Protein AF-A0A9D1MR97-F1 (afdb_monomer_lite)

Sequence (134 aa):
MKLEFPALVNFIERFPEEIRDKYRQYFTNDCVQVETIIEDTSSGTAIIQFLQSKGIRVRPIKSETDKETRLTGITHLLENGTILLPNQQNGDLVDFFDELFKFPNSTFKDMVDSFSQGVRYIDDSYISGSRGYF

Structure (mmCIF, N/CA/C/O backbone):
data_AF-A0A9D1MR97-F1
#
_entry.id   AF-A0A9D1MR97-F1
#
loop_
_atom_site.group_PDB
_atom_site.id
_atom_site.type_symbol
_atom_site.label_atom_id
_atom_site.label_alt_id
_atom_site.label_comp_id
_atom_site.label_asym_id
_atom_site.label_entity_id
_atom_site.label_seq_id
_atom_site.pdbx_PDB_ins_code
_atom_site.Cartn_x
_atom_site.Cartn_y
_atom_site.Cartn_z
_atom_site.occupancy
_atom_site.B_iso_or_equiv
_atom_site.auth_seq_id
_atom_site.auth_comp_id
_atom_site.auth_asym_id
_atom_site.auth_atom_id
_atom_site.pdbx_PDB_model_num
ATOM 1 N N . MET A 1 1 ? 8.989 8.103 -2.298 1.00 56.53 1 MET A N 1
ATOM 2 C CA . MET A 1 1 ? 9.631 8.807 -1.153 1.00 56.53 1 MET A CA 1
ATOM 3 C C . MET A 1 1 ? 9.502 7.970 0.120 1.00 56.53 1 MET A C 1
ATOM 5 O O . MET A 1 1 ? 8.396 7.539 0.415 1.00 56.53 1 MET A O 1
ATOM 9 N N . LYS A 1 2 ? 10.585 7.723 0.874 1.00 69.88 2 LYS A N 1
ATOM 10 C CA . LYS A 1 2 ? 10.504 7.042 2.182 1.00 69.88 2 LYS A CA 1
ATOM 11 C C . LYS A 1 2 ? 10.213 8.075 3.274 1.00 69.88 2 LYS A C 1
ATOM 13 O O . LYS A 1 2 ? 10.940 9.059 3.380 1.00 69.88 2 LYS A O 1
ATOM 18 N N . LEU A 1 3 ? 9.143 7.874 4.041 1.00 76.88 3 LEU A N 1
ATOM 19 C CA . LEU A 1 3 ? 8.782 8.746 5.160 1.00 76.88 3 LEU A CA 1
ATOM 20 C C . LEU A 1 3 ? 9.319 8.162 6.466 1.00 76.88 3 LEU A C 1
ATOM 22 O O . LEU A 1 3 ? 9.070 7.000 6.779 1.00 76.88 3 LEU A O 1
ATOM 26 N N . GLU A 1 4 ? 10.015 8.988 7.239 1.00 83.44 4 GLU A N 1
ATOM 27 C CA . GLU A 1 4 ? 10.462 8.644 8.588 1.00 83.44 4 GLU A CA 1
ATOM 28 C C . GLU A 1 4 ? 9.389 9.013 9.630 1.00 83.44 4 GLU A C 1
ATOM 30 O O . GLU A 1 4 ? 8.491 9.831 9.386 1.00 83.44 4 GLU A O 1
ATOM 35 N N . PHE A 1 5 ? 9.479 8.439 10.831 1.00 77.31 5 PHE A N 1
ATOM 36 C CA . PHE A 1 5 ? 8.701 8.924 11.977 1.00 77.31 5 PHE A CA 1
ATOM 37 C C . PHE A 1 5 ? 9.141 10.358 12.324 1.00 77.31 5 PHE A C 1
ATOM 39 O O . PHE A 1 5 ? 10.348 10.601 12.337 1.00 77.31 5 PHE A O 1
ATOM 46 N N . PRO A 1 6 ? 8.244 11.323 12.638 1.00 85.19 6 PRO A N 1
ATOM 47 C CA . PRO A 1 6 ? 6.776 11.276 12.788 1.00 85.19 6 PRO A CA 1
ATOM 48 C C . PRO A 1 6 ? 5.967 11.581 11.514 1.00 85.19 6 PRO A C 1
ATOM 50 O O . PRO A 1 6 ? 4.738 11.513 11.539 1.00 85.19 6 PRO A O 1
ATOM 53 N N . ALA A 1 7 ? 6.625 11.937 10.408 1.00 87.69 7 ALA A N 1
ATOM 54 C CA . ALA A 1 7 ? 5.955 12.355 9.175 1.00 87.69 7 ALA A CA 1
ATOM 55 C C . ALA A 1 7 ? 5.012 11.273 8.625 1.00 87.69 7 ALA A C 1
ATOM 57 O O . ALA A 1 7 ? 3.931 11.590 8.131 1.00 87.69 7 ALA A O 1
ATOM 58 N N . LEU A 1 8 ? 5.388 10.000 8.780 1.00 86.62 8 LEU A N 1
ATOM 59 C CA . LEU A 1 8 ? 4.553 8.861 8.405 1.00 86.62 8 LEU A CA 1
ATOM 60 C C . LEU A 1 8 ? 3.215 8.817 9.165 1.00 86.62 8 LEU A C 1
ATOM 62 O O . LEU A 1 8 ? 2.181 8.547 8.562 1.00 86.62 8 LEU A O 1
ATOM 66 N N . VAL A 1 9 ? 3.208 9.121 10.466 1.00 88.31 9 VAL A N 1
ATOM 67 C CA . VAL A 1 9 ? 1.976 9.135 11.277 1.00 88.31 9 VAL A CA 1
ATOM 68 C C . VAL A 1 9 ? 1.049 10.247 10.800 1.00 88.31 9 VAL A C 1
ATOM 70 O O . VAL A 1 9 ? -0.110 9.983 10.494 1.00 88.31 9 VAL A O 1
ATOM 73 N N . ASN A 1 10 ? 1.584 11.461 10.644 1.00 89.94 10 ASN A N 1
ATOM 74 C CA . ASN A 1 10 ? 0.813 12.606 10.152 1.00 89.94 10 ASN A CA 1
ATOM 75 C C . ASN A 1 10 ? 0.223 12.332 8.761 1.00 89.94 10 ASN A C 1
ATOM 77 O O . ASN A 1 10 ? -0.889 12.757 8.449 1.00 89.94 10 ASN A O 1
ATOM 81 N N . PHE A 1 11 ? 0.964 11.615 7.911 1.00 90.88 11 PHE A N 1
ATOM 82 C CA . PHE A 1 11 ? 0.469 11.191 6.609 1.00 90.88 11 PHE A CA 1
ATOM 83 C C . PHE A 1 11 ? -0.707 10.214 6.743 1.00 90.88 11 PHE A C 1
ATOM 85 O O . PHE A 1 11 ? -1.735 10.430 6.108 1.00 90.88 11 PHE A O 1
ATOM 92 N N . ILE A 1 12 ? -0.588 9.186 7.590 1.00 89.62 12 ILE A N 1
ATOM 93 C CA . ILE A 1 12 ? -1.640 8.179 7.812 1.00 89.62 12 ILE A CA 1
ATOM 94 C C . ILE A 1 12 ? -2.912 8.793 8.410 1.00 89.62 12 ILE A C 1
ATOM 96 O O . ILE A 1 12 ? -4.004 8.341 8.082 1.00 89.62 12 ILE A O 1
ATOM 100 N N . GLU A 1 13 ? -2.797 9.814 9.258 1.00 89.69 13 GLU A N 1
ATOM 101 C CA . GLU A 1 13 ? -3.961 10.521 9.808 1.00 89.69 13 GLU A CA 1
ATOM 102 C C . GLU A 1 13 ? -4.656 11.396 8.759 1.00 89.69 13 GLU A C 1
ATOM 104 O O . GLU A 1 13 ? -5.881 11.412 8.669 1.00 89.69 13 GLU A O 1
ATOM 109 N N . ARG A 1 14 ? -3.880 12.120 7.946 1.00 92.19 14 ARG A N 1
ATOM 110 C CA . ARG A 1 14 ? -4.408 13.106 6.995 1.00 92.19 14 ARG A CA 1
ATOM 111 C C . ARG A 1 14 ? -4.946 12.472 5.713 1.00 92.19 14 ARG A C 1
ATOM 113 O O . ARG A 1 14 ? -6.002 12.861 5.222 1.00 92.19 14 ARG A O 1
ATOM 120 N N . PHE A 1 15 ? -4.206 11.525 5.145 1.00 90.38 15 PHE A N 1
ATOM 121 C CA . PHE A 1 15 ? -4.447 11.031 3.790 1.00 90.38 15 PHE A CA 1
ATOM 122 C C . PHE A 1 15 ? -5.816 10.347 3.604 1.00 90.38 15 PHE A C 1
ATOM 124 O O . PHE A 1 15 ? -6.468 10.615 2.594 1.00 90.38 15 PHE A O 1
ATOM 131 N N . PRO A 1 16 ? -6.326 9.528 4.548 1.00 89.44 16 PRO A N 1
ATOM 132 C CA . PRO A 1 16 ? -7.655 8.936 4.413 1.00 89.44 16 PRO A CA 1
ATOM 133 C C . PRO A 1 16 ? -8.782 9.970 4.312 1.00 89.44 16 PRO A C 1
ATOM 135 O O . PRO A 1 16 ? -9.721 9.767 3.542 1.00 89.44 16 PRO A O 1
ATOM 138 N N . GLU A 1 17 ? -8.678 11.081 5.047 1.00 88.19 17 GLU A N 1
ATOM 139 C CA . GLU A 1 17 ? -9.641 12.186 4.972 1.00 88.19 17 GLU A CA 1
ATOM 140 C C . GLU A 1 17 ? -9.556 12.906 3.621 1.00 88.19 17 GLU A C 1
ATOM 142 O O . GLU A 1 17 ? -10.582 13.137 2.986 1.00 88.19 17 GLU A O 1
ATOM 147 N N . GLU A 1 18 ? -8.345 13.158 3.110 1.00 90.19 18 GLU A N 1
ATOM 148 C CA . GLU A 1 18 ? -8.148 13.765 1.783 1.00 90.19 18 GLU A CA 1
ATOM 149 C C . GLU A 1 18 ? -8.773 12.925 0.662 1.00 90.19 18 GLU A C 1
ATOM 151 O O . GLU A 1 18 ? -9.426 13.456 -0.239 1.00 90.19 18 GLU A O 1
ATOM 156 N N . ILE A 1 19 ? -8.599 11.601 0.720 1.00 87.94 19 ILE A N 1
ATOM 157 C CA . ILE A 1 19 ? -9.217 10.675 -0.234 1.00 87.94 19 ILE A CA 1
ATOM 158 C C . ILE A 1 19 ? -10.738 10.697 -0.090 1.00 87.94 19 ILE A C 1
ATOM 160 O O . ILE A 1 19 ? -11.445 10.783 -1.098 1.00 87.94 19 ILE A O 1
ATOM 164 N N . ARG A 1 20 ? -11.252 10.663 1.144 1.00 86.88 20 ARG A N 1
ATOM 165 C CA . ARG A 1 20 ? -12.694 10.720 1.399 1.00 86.88 20 ARG A CA 1
ATOM 166 C C . ARG A 1 20 ? -13.312 11.978 0.801 1.00 86.88 20 ARG A C 1
ATOM 168 O O . ARG A 1 20 ? -14.301 11.876 0.080 1.00 86.88 20 ARG A O 1
ATOM 175 N N . ASP A 1 21 ? -12.709 13.135 1.040 1.00 87.81 21 ASP A N 1
ATOM 176 C CA . ASP A 1 21 ? -13.215 14.415 0.549 1.00 87.81 21 ASP A CA 1
ATOM 177 C C . ASP A 1 21 ? -13.099 14.548 -0.968 1.00 87.81 21 ASP A C 1
ATOM 179 O O . ASP A 1 21 ? -14.048 14.994 -1.616 1.00 87.81 21 ASP A O 1
ATOM 183 N N . LYS A 1 22 ? -11.993 14.079 -1.563 1.00 86.12 22 LYS A N 1
ATOM 184 C CA . LYS A 1 22 ? -11.812 14.073 -3.022 1.00 86.12 22 LYS A CA 1
ATOM 185 C C . LYS A 1 22 ? -12.923 13.300 -3.731 1.00 86.12 22 LYS A C 1
ATOM 187 O O . LYS A 1 22 ? -13.415 13.747 -4.774 1.00 86.12 22 LYS A O 1
ATOM 192 N N . TYR A 1 23 ? -13.294 12.139 -3.190 1.00 84.94 23 TYR A N 1
ATOM 193 C CA . TYR A 1 23 ? -14.247 11.245 -3.840 1.00 84.94 23 TYR A CA 1
ATOM 194 C C . TYR A 1 23 ? -15.693 11.406 -3.373 1.00 84.94 23 TYR A C 1
ATOM 196 O O . TYR A 1 23 ? -16.582 10.882 -4.037 1.00 84.94 23 TYR A O 1
ATOM 204 N N . ARG A 1 24 ? -15.953 12.175 -2.308 1.00 85.19 24 ARG A N 1
ATOM 205 C CA . ARG A 1 24 ? -17.293 12.406 -1.740 1.00 85.19 24 ARG A CA 1
ATOM 206 C C . ARG A 1 24 ? -18.352 12.730 -2.796 1.00 85.19 24 ARG A C 1
ATOM 208 O O . ARG A 1 24 ? -19.440 12.176 -2.758 1.00 85.19 24 ARG A O 1
ATOM 215 N N . GLN A 1 25 ? -18.015 13.582 -3.764 1.00 81.50 25 GLN A N 1
ATOM 216 C CA . GLN A 1 25 ? -18.936 14.032 -4.816 1.00 81.50 25 GLN A CA 1
ATOM 217 C C . GLN A 1 25 ? -19.400 12.932 -5.789 1.00 81.50 25 GLN A C 1
ATOM 219 O O . GLN A 1 25 ? -20.403 13.116 -6.470 1.00 81.50 25 GLN A O 1
ATOM 224 N N . TYR A 1 26 ? -18.678 11.811 -5.885 1.00 80.38 26 TYR A N 1
ATOM 225 C CA . TYR A 1 26 ? -18.995 10.729 -6.824 1.00 80.38 26 TYR A CA 1
ATOM 226 C C . TYR A 1 26 ? -19.920 9.661 -6.225 1.00 80.38 26 TYR A C 1
ATOM 228 O O . TYR A 1 26 ? -20.388 8.794 -6.959 1.00 80.38 26 TYR A O 1
ATOM 236 N N . PHE A 1 27 ? -20.199 9.710 -4.918 1.00 77.25 27 PHE A N 1
ATOM 237 C CA . PHE A 1 27 ? -21.007 8.708 -4.223 1.00 77.25 27 PHE A CA 1
ATOM 238 C C . PHE A 1 27 ? -22.255 9.359 -3.615 1.00 77.25 27 PHE A C 1
ATOM 240 O O . PHE A 1 27 ? -22.163 10.218 -2.746 1.00 77.25 27 PHE A O 1
ATOM 247 N N . THR A 1 28 ? -23.434 8.941 -4.083 1.00 64.62 28 THR A N 1
ATOM 248 C CA . THR A 1 28 ? -24.748 9.502 -3.710 1.00 64.62 28 THR A CA 1
ATOM 249 C C . THR A 1 28 ? -25.230 9.087 -2.319 1.00 64.62 28 THR A C 1
ATOM 251 O O . THR A 1 28 ? -26.062 9.778 -1.739 1.00 64.62 28 THR A O 1
ATOM 254 N N . ASN A 1 29 ? -24.689 7.993 -1.773 1.00 59.09 29 ASN A N 1
ATOM 255 C CA . ASN A 1 29 ? -25.078 7.407 -0.488 1.00 59.09 29 ASN A CA 1
ATOM 256 C C . ASN A 1 29 ? -23.937 7.514 0.543 1.00 59.09 29 ASN A C 1
ATOM 258 O O . ASN A 1 29 ? -23.446 6.505 1.032 1.00 59.09 29 ASN A O 1
ATOM 262 N N . ASP A 1 30 ? -23.467 8.736 0.800 1.00 57.06 30 ASP A N 1
ATOM 263 C CA . ASP A 1 30 ? -22.764 9.230 2.004 1.00 57.06 30 ASP A CA 1
ATOM 264 C C . ASP A 1 30 ? -21.672 8.397 2.724 1.00 57.06 30 ASP A C 1
ATOM 266 O O . ASP A 1 30 ? -21.256 8.752 3.827 1.00 57.06 30 ASP A O 1
ATOM 270 N N . CYS A 1 31 ? -21.116 7.327 2.154 1.00 66.38 31 CYS A N 1
ATOM 271 C CA . CYS A 1 31 ? -19.996 6.620 2.785 1.00 66.38 31 CYS A CA 1
ATOM 272 C C . CYS A 1 31 ? -18.927 6.197 1.774 1.00 66.38 31 CYS A C 1
ATOM 2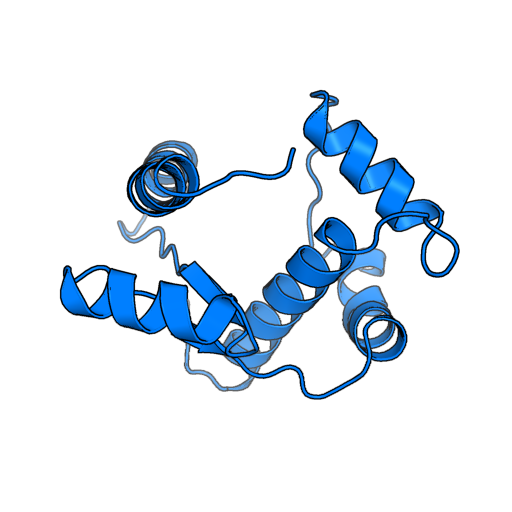74 O O . CYS A 1 31 ? -18.828 5.032 1.386 1.00 66.38 31 CYS A O 1
ATOM 276 N N . VAL A 1 32 ? -18.044 7.134 1.408 1.00 76.81 32 VAL A N 1
ATOM 277 C CA . VAL A 1 32 ? -16.722 6.768 0.880 1.00 76.81 32 VAL A CA 1
ATOM 278 C C . VAL A 1 32 ? -15.957 6.078 2.011 1.00 76.81 32 VAL A C 1
ATOM 280 O O . VAL A 1 32 ? -15.423 6.719 2.924 1.00 76.81 32 VAL A O 1
ATOM 283 N N . GLN A 1 33 ? -15.962 4.746 1.983 1.00 79.12 33 GLN A N 1
ATOM 284 C CA . GLN A 1 33 ? -15.229 3.938 2.945 1.00 79.12 33 GLN A CA 1
ATOM 285 C C . GLN A 1 33 ? -13.755 3.919 2.558 1.00 79.12 33 GLN A C 1
ATOM 287 O O . GLN A 1 33 ? -13.371 3.354 1.538 1.00 79.12 33 GLN A O 1
ATOM 292 N N . VAL A 1 34 ? -12.932 4.521 3.409 1.00 86.88 34 VAL A N 1
ATOM 293 C CA . VAL A 1 34 ? -11.475 4.467 3.299 1.00 86.88 34 VAL A CA 1
ATOM 294 C C . VAL A 1 34 ? -10.963 3.624 4.451 1.00 86.88 34 VAL A C 1
ATOM 296 O O . VAL A 1 34 ? -11.311 3.872 5.606 1.00 86.88 34 VAL A O 1
ATOM 299 N N . GLU A 1 35 ? -10.163 2.615 4.134 1.00 90.00 35 GLU A N 1
ATOM 300 C CA . GLU A 1 35 ? -9.562 1.721 5.112 1.00 90.00 35 GLU A CA 1
ATOM 301 C C . GLU A 1 35 ? -8.052 1.702 4.908 1.00 90.00 35 GLU A C 1
ATOM 303 O O . GLU A 1 35 ? -7.570 1.450 3.806 1.00 90.00 35 GLU A O 1
ATOM 308 N N . THR A 1 36 ? -7.312 1.967 5.981 1.00 93.50 36 THR A N 1
ATOM 309 C CA . THR A 1 36 ? -5.854 1.870 5.987 1.00 93.50 36 THR A CA 1
ATOM 310 C C . THR A 1 36 ? -5.463 0.469 6.433 1.00 93.50 36 THR A C 1
ATOM 312 O O . THR A 1 36 ? -5.741 0.080 7.572 1.00 93.50 36 THR A O 1
ATOM 315 N N . ILE A 1 37 ? -4.809 -0.280 5.549 1.00 94.81 37 ILE A N 1
ATOM 316 C CA . ILE A 1 37 ? -4.238 -1.596 5.849 1.00 94.81 37 ILE A CA 1
ATOM 317 C C . ILE A 1 37 ? -2.718 -1.476 5.994 1.00 94.81 37 ILE A C 1
ATOM 319 O O . ILE A 1 37 ? -2.094 -0.678 5.295 1.00 94.81 37 ILE A O 1
ATOM 323 N N . ILE A 1 38 ? -2.126 -2.231 6.918 1.00 94.88 38 ILE A N 1
ATOM 324 C CA . ILE A 1 38 ? -0.677 -2.243 7.158 1.00 94.88 38 ILE A CA 1
ATOM 325 C C . ILE A 1 38 ? -0.231 -3.691 7.342 1.00 94.88 38 ILE A C 1
ATOM 327 O O . ILE A 1 38 ? -0.833 -4.429 8.123 1.00 94.88 38 ILE A O 1
ATOM 331 N N . GLU A 1 39 ? 0.827 -4.091 6.640 1.00 94.44 39 GLU A N 1
ATOM 332 C CA . GLU A 1 39 ? 1.434 -5.409 6.812 1.00 94.44 39 GLU A CA 1
ATOM 333 C C . GLU A 1 39 ? 2.024 -5.558 8.221 1.00 94.44 39 GLU A C 1
ATOM 335 O O . GLU A 1 39 ? 2.856 -4.762 8.656 1.00 94.44 39 GLU A O 1
ATOM 340 N N . ASP A 1 40 ? 1.595 -6.586 8.947 1.00 95.06 40 ASP A N 1
ATOM 341 C CA . ASP A 1 40 ? 2.024 -6.876 10.313 1.00 95.06 40 ASP A CA 1
ATOM 342 C C . ASP A 1 40 ? 3.337 -7.668 10.318 1.00 95.06 40 ASP A C 1
ATOM 344 O O . ASP A 1 40 ? 3.388 -8.861 10.620 1.00 95.06 40 ASP A O 1
ATOM 348 N N . THR A 1 41 ? 4.411 -6.990 9.917 1.00 90.94 41 THR A N 1
ATOM 349 C CA . THR A 1 41 ? 5.770 -7.532 9.935 1.00 90.94 41 THR A CA 1
ATOM 350 C C . THR A 1 41 ? 6.789 -6.460 10.289 1.00 90.94 41 THR A C 1
ATOM 352 O O . THR A 1 41 ? 6.686 -5.317 9.844 1.00 90.94 41 THR A O 1
ATOM 355 N N . SER A 1 42 ? 7.820 -6.828 11.053 1.00 86.00 42 SER A N 1
ATOM 356 C CA . SER A 1 42 ? 8.977 -5.975 11.362 1.00 86.00 42 SER A CA 1
ATOM 357 C C . SER A 1 42 ? 8.580 -4.560 11.831 1.00 86.00 42 SER A C 1
ATOM 359 O O . SER A 1 42 ? 8.063 -4.394 12.936 1.00 86.00 42 SER A O 1
ATOM 361 N N . SER A 1 43 ? 8.796 -3.525 11.010 1.00 85.12 43 SER A N 1
ATOM 362 C CA . SER A 1 43 ? 8.426 -2.137 11.322 1.00 85.12 43 SER A CA 1
ATOM 363 C C . SER A 1 43 ? 6.914 -1.879 11.306 1.00 85.12 43 SER A C 1
ATOM 365 O O . SER A 1 43 ? 6.447 -0.960 11.979 1.00 85.12 43 SER A O 1
ATOM 367 N N . GLY A 1 44 ? 6.147 -2.687 10.573 1.00 90.06 44 GLY A N 1
ATOM 368 C CA . GLY A 1 44 ? 4.689 -2.627 10.498 1.00 90.06 44 GLY A CA 1
ATOM 369 C C . GLY A 1 44 ? 4.015 -2.887 11.845 1.00 90.06 44 GLY A C 1
ATOM 370 O O . GLY A 1 44 ? 3.158 -2.117 12.273 1.00 90.06 44 GLY A O 1
ATOM 371 N N . THR A 1 45 ? 4.475 -3.896 12.587 1.00 93.19 45 THR A N 1
ATOM 372 C CA . THR A 1 45 ? 3.934 -4.230 13.915 1.00 93.19 45 THR A CA 1
ATOM 373 C C . THR A 1 45 ? 4.053 -3.056 14.892 1.00 93.19 45 THR A C 1
ATOM 375 O O . THR A 1 45 ? 3.096 -2.717 15.590 1.00 93.19 45 THR A O 1
ATOM 378 N N . ALA A 1 46 ? 5.210 -2.383 14.911 1.00 91.56 46 ALA A N 1
ATOM 379 C CA . ALA A 1 46 ? 5.446 -1.242 15.794 1.00 91.56 46 ALA A CA 1
ATOM 380 C C . ALA A 1 46 ? 4.531 -0.051 15.459 1.00 91.56 46 ALA A C 1
ATOM 382 O O . ALA A 1 46 ? 3.951 0.555 16.364 1.00 91.56 46 ALA A O 1
ATOM 383 N N . ILE A 1 47 ? 4.359 0.275 14.170 1.00 91.94 47 ILE A N 1
ATOM 384 C CA . ILE A 1 47 ? 3.483 1.386 13.777 1.00 91.94 47 ILE A CA 1
ATOM 385 C C . ILE A 1 47 ? 2.005 1.064 14.001 1.00 91.94 47 ILE A C 1
ATOM 387 O O . ILE A 1 47 ? 1.266 1.934 14.449 1.00 91.94 47 ILE A O 1
ATOM 391 N N . ILE A 1 48 ? 1.575 -0.180 13.777 1.00 95.06 48 ILE A N 1
ATOM 392 C CA . ILE A 1 48 ? 0.209 -0.632 14.069 1.00 95.06 48 ILE A CA 1
ATOM 393 C C . ILE A 1 48 ? -0.111 -0.416 15.549 1.00 95.06 48 ILE A C 1
ATOM 395 O O . ILE A 1 48 ? -1.105 0.236 15.869 1.00 95.06 48 ILE A O 1
ATOM 399 N N . GLN A 1 49 ? 0.749 -0.905 16.447 1.00 93.25 49 GLN A N 1
ATOM 400 C CA . GLN A 1 49 ? 0.565 -0.746 17.893 1.00 93.25 49 GLN A CA 1
ATOM 401 C C . GLN A 1 49 ? 0.517 0.730 18.294 1.00 93.25 49 GLN A C 1
ATOM 403 O O . GLN A 1 49 ? -0.344 1.140 19.075 1.00 93.25 49 GLN A O 1
ATOM 408 N N . PHE A 1 50 ? 1.409 1.546 17.728 1.00 93.19 50 PHE A N 1
ATOM 409 C CA . PHE A 1 50 ? 1.433 2.979 17.989 1.00 93.19 50 PHE A CA 1
ATOM 410 C C . PHE A 1 50 ? 0.135 3.664 17.538 1.00 93.19 50 PHE A C 1
ATOM 412 O O . PHE A 1 50 ? -0.491 4.361 18.336 1.00 93.19 50 PHE A O 1
ATOM 419 N N . LEU A 1 51 ? -0.310 3.438 16.300 1.00 93.69 51 LEU A N 1
ATOM 420 C CA . LEU A 1 51 ? -1.527 4.041 15.748 1.00 93.69 51 LEU A CA 1
ATOM 421 C C . LEU A 1 51 ? -2.773 3.611 16.533 1.00 93.69 51 LEU A C 1
ATOM 423 O O . LEU A 1 51 ? -3.589 4.451 16.914 1.00 93.69 51 LEU A O 1
ATOM 427 N N . GLN A 1 52 ? -2.878 2.324 16.870 1.00 94.12 52 GLN A N 1
ATOM 428 C CA . GLN A 1 52 ? -3.969 1.803 17.695 1.00 94.12 52 GLN A CA 1
ATOM 429 C C . GLN A 1 52 ? -3.969 2.411 19.105 1.00 94.12 52 GLN A C 1
ATOM 431 O O . GLN A 1 52 ? -5.035 2.744 19.618 1.00 94.12 52 GLN A O 1
ATOM 436 N N . SER A 1 53 ? -2.796 2.647 19.710 1.00 94.06 53 SER A N 1
ATOM 437 C CA . SER A 1 53 ? -2.691 3.324 21.016 1.00 94.06 53 SER A CA 1
ATOM 438 C C . SER A 1 53 ? -3.195 4.775 20.992 1.00 94.06 53 SER A C 1
ATOM 440 O O . SER A 1 53 ? -3.564 5.323 22.030 1.00 94.06 53 SER A O 1
ATOM 442 N N . LYS A 1 54 ? -3.236 5.393 19.804 1.00 91.56 54 LYS A N 1
ATOM 443 C CA . LYS A 1 54 ? -3.794 6.729 19.554 1.00 91.56 54 LYS A CA 1
ATOM 444 C C . LYS A 1 54 ? -5.271 6.706 19.151 1.00 91.56 54 LYS A C 1
ATOM 446 O O . LYS A 1 54 ? -5.844 7.766 18.929 1.00 91.56 54 LYS A O 1
ATOM 451 N N . GLY A 1 55 ? -5.893 5.529 19.060 1.00 90.25 55 GLY A N 1
ATOM 452 C CA . GLY A 1 55 ? -7.273 5.381 18.592 1.00 90.25 55 GLY A CA 1
ATOM 453 C C . GLY A 1 55 ? -7.434 5.495 17.072 1.00 90.25 55 GLY A C 1
ATOM 454 O O . GLY A 1 55 ? -8.561 5.575 16.587 1.00 90.25 55 GLY A O 1
ATOM 455 N N . ILE A 1 56 ? -6.338 5.487 16.307 1.00 89.75 56 ILE A N 1
ATOM 456 C CA . ILE A 1 56 ? -6.375 5.543 14.843 1.00 89.75 56 ILE A CA 1
ATOM 457 C C . ILE A 1 56 ? -6.693 4.145 14.316 1.00 89.75 56 ILE A C 1
ATOM 459 O O . ILE A 1 56 ? -5.997 3.169 14.609 1.00 89.75 56 ILE A O 1
ATOM 463 N N . ARG A 1 57 ? -7.759 4.042 13.518 1.00 89.75 57 ARG A N 1
ATOM 464 C CA . ARG A 1 57 ? -8.198 2.768 12.948 1.00 89.75 57 ARG A CA 1
ATOM 465 C C . ARG A 1 57 ? -7.282 2.355 11.796 1.00 89.75 57 ARG A C 1
ATOM 467 O O . ARG A 1 57 ? -7.336 2.936 10.718 1.00 89.75 57 ARG A O 1
ATOM 474 N N . VAL A 1 58 ? -6.520 1.288 12.010 1.00 93.69 58 VAL A N 1
ATOM 475 C CA . VAL A 1 58 ? -5.764 0.581 10.969 1.00 93.69 58 VAL A CA 1
ATOM 476 C C . VAL A 1 58 ? -6.040 -0.911 11.040 1.00 93.69 58 VAL A C 1
ATOM 478 O O . VAL A 1 58 ? -6.281 -1.449 12.125 1.00 93.69 58 VAL A O 1
ATOM 481 N N . ARG A 1 59 ? -6.007 -1.583 9.889 1.00 94.75 59 ARG A N 1
ATOM 482 C CA . ARG A 1 59 ? -6.157 -3.033 9.810 1.00 94.75 59 ARG A CA 1
ATOM 483 C C . ARG A 1 59 ? -4.803 -3.707 9.579 1.00 94.75 59 ARG A C 1
ATOM 485 O O . ARG A 1 59 ? -4.211 -3.510 8.520 1.00 94.75 59 ARG A O 1
ATOM 492 N N . PRO A 1 60 ? -4.341 -4.538 10.523 1.00 95.06 60 PRO A N 1
ATOM 493 C CA . PRO A 1 60 ? -3.213 -5.428 10.292 1.00 95.06 60 PRO A CA 1
ATOM 494 C C . PRO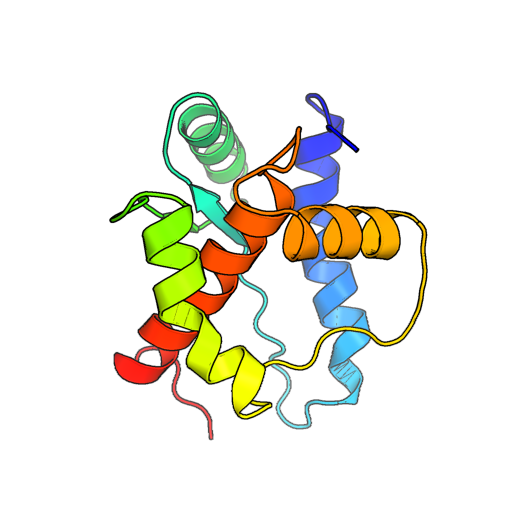 A 1 60 ? -3.564 -6.453 9.210 1.00 95.06 60 PRO A C 1
ATOM 496 O O . PRO A 1 60 ? -4.638 -7.058 9.265 1.00 95.06 60 PRO A O 1
ATOM 499 N N . ILE A 1 61 ? -2.662 -6.673 8.261 1.00 94.69 61 ILE A N 1
ATOM 500 C CA . ILE A 1 61 ? -2.745 -7.760 7.277 1.00 94.69 61 ILE A CA 1
ATOM 501 C C . ILE A 1 61 ? -1.470 -8.600 7.320 1.00 94.69 61 ILE A C 1
ATOM 503 O O . ILE A 1 61 ? -0.435 -8.144 7.798 1.00 94.69 61 ILE A O 1
ATOM 507 N N . LYS A 1 62 ? -1.536 -9.836 6.827 1.00 91.81 62 LYS A N 1
ATOM 508 C CA . LYS A 1 62 ? -0.365 -10.706 6.673 1.00 91.81 62 LYS A CA 1
ATOM 509 C C . LYS A 1 62 ? -0.112 -10.944 5.194 1.00 91.81 62 LYS A C 1
ATOM 511 O O . LYS A 1 62 ? -1.062 -11.115 4.435 1.00 91.81 62 LYS A O 1
ATOM 516 N N . SER A 1 63 ? 1.152 -10.991 4.798 1.00 86.69 63 SER A N 1
ATOM 517 C CA . SER A 1 63 ? 1.528 -11.486 3.479 1.00 86.69 63 SER A CA 1
ATOM 518 C C . SER A 1 63 ? 1.384 -13.011 3.444 1.00 86.69 63 SER A C 1
ATOM 520 O O . SER A 1 63 ? 1.953 -13.726 4.268 1.00 86.69 63 SER A O 1
ATOM 522 N N . GLU A 1 64 ? 0.581 -13.519 2.508 1.00 81.50 64 GLU A N 1
ATOM 523 C CA . GLU A 1 64 ? 0.344 -14.965 2.350 1.00 81.50 64 GLU A CA 1
ATOM 524 C C . GLU A 1 64 ? 1.307 -15.621 1.354 1.00 81.50 64 GLU A C 1
ATOM 526 O O . GLU A 1 64 ? 1.567 -16.820 1.415 1.00 81.50 64 GLU A O 1
ATOM 531 N N . THR A 1 65 ? 1.836 -14.828 0.425 1.00 90.31 65 THR A N 1
ATOM 532 C CA . THR A 1 65 ? 2.673 -15.271 -0.693 1.00 90.31 65 THR A CA 1
ATOM 533 C C . THR A 1 65 ? 3.840 -14.310 -0.901 1.00 90.31 65 THR A C 1
ATOM 535 O O . THR A 1 65 ? 3.870 -13.206 -0.346 1.00 90.31 65 THR A O 1
ATOM 538 N N . ASP A 1 66 ? 4.829 -14.709 -1.698 1.00 92.81 66 ASP A N 1
ATOM 539 C CA . ASP A 1 66 ? 5.883 -13.794 -2.129 1.00 92.81 66 ASP A CA 1
ATOM 540 C C . ASP A 1 66 ? 5.325 -12.684 -3.047 1.00 92.81 66 ASP A C 1
ATOM 542 O O . ASP A 1 66 ? 4.179 -12.726 -3.509 1.00 92.81 66 ASP A O 1
ATOM 546 N N . LYS A 1 67 ? 6.136 -11.650 -3.286 1.00 92.31 67 LYS A N 1
ATOM 547 C CA . LYS A 1 67 ? 5.715 -10.456 -4.034 1.00 92.31 67 LYS A CA 1
ATOM 548 C C . LYS A 1 67 ? 5.327 -10.778 -5.484 1.00 92.31 67 LYS A C 1
ATOM 550 O O . LYS A 1 67 ? 4.396 -10.168 -6.005 1.00 92.31 67 LYS A O 1
ATOM 555 N N . GLU A 1 68 ? 6.009 -11.728 -6.126 1.00 94.94 68 GLU A N 1
ATOM 556 C CA . GLU A 1 68 ? 5.769 -12.087 -7.529 1.00 94.94 68 GLU A CA 1
ATOM 557 C C . GLU A 1 68 ? 4.475 -12.869 -7.688 1.00 94.94 68 GLU A C 1
ATOM 559 O O . GLU A 1 68 ? 3.631 -12.520 -8.520 1.00 94.94 68 GLU A O 1
ATOM 564 N N . THR A 1 69 ? 4.276 -13.869 -6.832 1.00 95.12 69 THR A N 1
ATOM 565 C CA . THR A 1 69 ? 3.036 -14.645 -6.797 1.00 95.12 69 THR A CA 1
ATOM 566 C C . THR A 1 69 ? 1.831 -13.745 -6.519 1.00 95.12 69 THR A C 1
ATOM 568 O O . THR A 1 69 ? 0.794 -13.877 -7.170 1.00 95.12 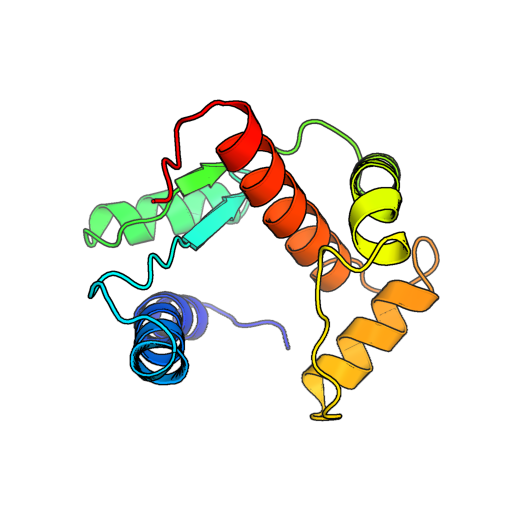69 THR A O 1
ATOM 571 N N . ARG A 1 70 ? 1.959 -12.780 -5.599 1.00 93.25 70 ARG A N 1
ATOM 572 C CA . ARG A 1 70 ? 0.871 -11.848 -5.274 1.00 93.25 70 ARG A CA 1
ATOM 573 C C . ARG A 1 70 ? 0.521 -10.908 -6.421 1.00 93.25 70 ARG A C 1
ATOM 575 O O . ARG A 1 70 ? -0.664 -10.747 -6.705 1.00 93.25 70 ARG A O 1
ATOM 582 N N . LEU A 1 71 ? 1.514 -10.318 -7.089 1.00 94.69 71 LEU A N 1
ATOM 583 C CA . LEU A 1 71 ? 1.251 -9.481 -8.261 1.00 94.69 71 LEU A CA 1
ATOM 584 C C . LEU A 1 71 ? 0.597 -10.303 -9.378 1.00 94.69 71 LEU A C 1
ATOM 586 O O . LEU A 1 71 ? -0.402 -9.873 -9.947 1.00 94.69 71 LEU A O 1
ATOM 590 N N . THR A 1 72 ? 1.103 -11.514 -9.631 1.00 94.88 72 THR A N 1
ATOM 591 C CA . THR A 1 72 ? 0.526 -12.449 -10.611 1.00 94.88 72 THR A CA 1
ATOM 592 C C . THR A 1 72 ? -0.938 -12.762 -10.293 1.00 94.88 72 THR A C 1
ATOM 594 O O . THR A 1 72 ? -1.777 -12.800 -11.187 1.00 94.88 72 THR A O 1
ATOM 597 N N . GLY A 1 73 ? -1.279 -12.918 -9.011 1.00 93.44 73 GLY A N 1
ATOM 598 C CA . GLY A 1 73 ? -2.647 -13.188 -8.568 1.00 93.44 73 GLY A CA 1
ATOM 599 C C . GLY A 1 73 ? -3.661 -12.091 -8.907 1.00 93.44 73 GLY A C 1
ATOM 600 O O . GLY A 1 73 ? -4.853 -12.382 -8.952 1.00 93.44 73 GLY A O 1
ATOM 601 N N . ILE A 1 74 ? -3.219 -10.859 -9.178 1.00 94.19 74 ILE A N 1
ATOM 602 C CA . ILE A 1 74 ? -4.101 -9.719 -9.474 1.00 94.19 74 ILE A CA 1
ATOM 603 C C . ILE A 1 74 ? -4.036 -9.246 -10.933 1.00 94.19 74 ILE A C 1
ATOM 605 O O . ILE A 1 74 ? -4.768 -8.325 -11.295 1.00 94.19 74 ILE A O 1
ATOM 609 N N . THR A 1 75 ? -3.196 -9.843 -11.790 1.00 93.75 75 THR A N 1
ATOM 610 C CA . THR A 1 75 ? -3.028 -9.379 -13.185 1.00 93.75 75 THR A CA 1
ATOM 611 C C . THR A 1 75 ? -4.332 -9.421 -13.966 1.00 93.75 75 THR A C 1
ATOM 613 O O . THR A 1 75 ? -4.631 -8.484 -14.698 1.00 93.75 75 THR A O 1
ATOM 616 N N . HIS A 1 76 ? -5.162 -10.438 -13.741 1.00 93.69 76 HIS A N 1
ATOM 617 C CA . HIS A 1 76 ? -6.464 -10.561 -14.391 1.00 93.69 76 HIS A CA 1
ATOM 618 C C . HIS A 1 76 ? -7.389 -9.353 -14.130 1.00 93.69 76 HIS A C 1
ATOM 620 O O . HIS A 1 76 ? -8.146 -8.977 -15.021 1.00 93.69 76 HIS A O 1
ATOM 626 N N . LEU A 1 77 ? -7.300 -8.711 -12.954 1.00 94.38 77 LEU A N 1
ATOM 627 C CA . LEU A 1 77 ? -8.063 -7.501 -12.599 1.00 94.38 77 LEU A CA 1
ATOM 628 C C . LEU A 1 77 ? -7.523 -6.237 -13.286 1.00 94.38 77 LEU A C 1
ATOM 630 O O . LEU A 1 77 ? -8.259 -5.273 -13.503 1.00 94.38 77 LEU A O 1
ATOM 634 N N . LEU A 1 78 ? -6.227 -6.227 -13.601 1.00 91.56 78 LEU A N 1
ATOM 635 C CA . LEU A 1 78 ? -5.598 -5.167 -14.385 1.00 91.56 78 LEU A CA 1
ATOM 636 C C . LEU A 1 78 ? -5.969 -5.315 -15.866 1.00 91.56 78 LEU A C 1
ATOM 638 O O . LEU A 1 78 ? -6.417 -4.361 -16.495 1.00 91.56 78 LEU A O 1
ATOM 642 N N . GLU A 1 79 ? -5.815 -6.523 -16.411 1.00 91.62 79 GLU A N 1
ATOM 643 C CA . GLU A 1 79 ? -6.024 -6.838 -17.829 1.00 91.62 79 GLU A CA 1
ATOM 644 C C . GLU A 1 79 ? -7.479 -6.655 -18.268 1.00 91.62 79 GLU A C 1
ATOM 646 O O . GLU A 1 79 ? -7.739 -6.195 -19.379 1.00 91.62 79 GLU A O 1
ATOM 651 N N . ASN A 1 80 ? -8.437 -6.983 -17.397 1.00 94.00 80 ASN A N 1
ATOM 652 C CA . ASN A 1 80 ? -9.861 -6.848 -17.701 1.00 94.00 80 ASN A CA 1
ATOM 653 C C . ASN A 1 80 ? -10.430 -5.441 -17.417 1.00 94.00 80 ASN A C 1
ATOM 655 O O . ASN A 1 80 ? -11.621 -5.217 -17.634 1.00 94.00 80 ASN A O 1
ATOM 659 N N . GLY A 1 81 ? -9.610 -4.504 -16.928 1.00 90.38 81 GLY A N 1
ATOM 660 C CA . GLY A 1 81 ? -10.029 -3.135 -16.620 1.00 90.38 81 GLY A CA 1
ATOM 661 C C . GLY A 1 81 ? -10.853 -2.976 -15.337 1.00 90.38 81 GLY A C 1
ATOM 662 O O . GLY A 1 81 ? -11.487 -1.936 -15.164 1.00 90.38 81 GLY A O 1
ATOM 663 N N . THR A 1 82 ? -10.847 -3.959 -14.428 1.00 91.88 82 THR A N 1
ATOM 664 C CA . THR A 1 82 ? -11.493 -3.832 -13.105 1.00 91.88 82 THR A CA 1
ATOM 665 C C . THR A 1 82 ? -10.806 -2.762 -12.256 1.00 91.88 82 THR A C 1
ATOM 667 O O . THR A 1 82 ? -11.458 -2.056 -11.487 1.00 91.88 82 THR A O 1
ATOM 670 N N . ILE A 1 83 ? -9.489 -2.611 -12.408 1.00 90.62 83 ILE A N 1
ATOM 671 C CA . ILE A 1 83 ? -8.697 -1.598 -11.708 1.00 90.62 83 ILE A CA 1
ATOM 672 C C . ILE A 1 83 ? -8.338 -0.479 -12.678 1.00 90.62 83 ILE A C 1
ATOM 674 O O . ILE A 1 83 ? -7.642 -0.691 -13.670 1.00 90.62 83 ILE A O 1
ATOM 678 N N . LEU A 1 84 ? -8.767 0.738 -12.353 1.00 87.50 84 LEU A N 1
ATOM 679 C CA . LEU A 1 84 ? -8.399 1.937 -13.098 1.00 87.50 84 LEU A CA 1
ATOM 680 C C . LEU A 1 84 ? -7.169 2.583 -12.462 1.00 87.50 84 LEU A C 1
ATOM 682 O O . LEU A 1 84 ? -7.211 3.019 -11.310 1.00 87.50 84 LEU A O 1
ATOM 686 N N . LEU A 1 85 ? -6.082 2.676 -13.226 1.00 85.00 85 LEU A N 1
ATOM 687 C CA . LEU A 1 85 ? -4.893 3.417 -12.815 1.00 85.00 85 LEU A CA 1
ATOM 688 C C . LEU A 1 85 ? -5.003 4.890 -13.242 1.00 85.00 85 LEU A C 1
ATOM 690 O O . LEU A 1 85 ? -5.584 5.189 -14.291 1.00 85.00 85 LEU A O 1
ATOM 694 N N . PRO A 1 86 ? -4.468 5.839 -12.454 1.00 81.44 86 PRO A N 1
ATOM 695 C CA . PRO A 1 86 ? -4.514 7.250 -12.813 1.00 81.44 86 PRO A CA 1
ATOM 696 C C . PRO A 1 86 ? -3.762 7.524 -14.123 1.00 81.44 86 PRO A C 1
ATOM 698 O O . PRO A 1 86 ? -2.638 7.072 -14.307 1.00 81.44 86 PRO A O 1
ATOM 701 N N . ASN A 1 87 ? -4.356 8.333 -15.004 1.00 73.56 87 ASN A N 1
ATOM 702 C CA . ASN A 1 87 ? -3.754 8.728 -16.288 1.00 73.56 87 ASN A CA 1
ATOM 703 C C . ASN A 1 87 ? -2.888 10.009 -16.196 1.00 73.56 87 ASN A C 1
ATOM 705 O O . ASN A 1 87 ? -2.455 10.552 -17.208 1.00 73.56 87 ASN A O 1
ATOM 709 N N . GLN A 1 88 ? -2.681 10.564 -14.996 1.00 65.19 88 GLN A N 1
ATOM 710 C CA . GLN A 1 88 ? -1.885 11.784 -14.816 1.00 65.19 88 GLN A CA 1
ATOM 711 C C . GLN A 1 88 ? -0.486 11.457 -14.309 1.00 65.19 88 GLN A C 1
ATOM 713 O O . GLN A 1 88 ? -0.331 10.710 -13.354 1.00 65.19 88 GLN A O 1
ATOM 718 N N . GLN A 1 89 ? 0.528 12.063 -14.920 1.00 59.78 89 GLN A N 1
ATOM 719 C CA . GLN A 1 89 ? 1.923 11.871 -14.538 1.00 59.78 89 GLN A CA 1
ATOM 720 C C . GLN A 1 89 ? 2.344 12.952 -13.537 1.00 59.78 89 GLN A C 1
ATOM 722 O O . GLN A 1 89 ? 2.911 13.977 -13.913 1.00 59.78 89 GLN A O 1
ATOM 727 N N . ASN A 1 90 ? 2.027 12.750 -12.257 1.00 71.56 90 ASN A N 1
ATOM 728 C CA . ASN A 1 90 ? 2.802 13.378 -11.186 1.00 71.56 90 ASN A CA 1
ATOM 729 C C . ASN A 1 90 ? 4.027 12.492 -10.871 1.00 71.56 90 ASN A C 1
ATOM 731 O O . ASN A 1 90 ? 4.057 11.325 -11.259 1.00 71.56 90 ASN A O 1
ATOM 735 N N . GLY A 1 91 ? 5.055 13.048 -10.221 1.00 74.19 91 GLY A N 1
ATOM 736 C CA . GLY A 1 91 ? 6.346 12.361 -10.042 1.00 74.19 91 GLY A CA 1
ATOM 737 C C . GLY A 1 91 ? 6.236 10.973 -9.397 1.00 74.19 91 GLY A C 1
ATOM 738 O O . GLY A 1 91 ? 6.803 10.021 -9.919 1.00 74.19 91 GLY A O 1
ATOM 739 N N . ASP A 1 92 ? 5.430 10.833 -8.340 1.00 79.12 92 ASP A N 1
ATOM 740 C CA . ASP A 1 92 ? 5.263 9.552 -7.638 1.00 79.12 92 ASP A CA 1
ATOM 741 C C . ASP A 1 92 ? 4.606 8.467 -8.514 1.00 79.12 92 ASP A C 1
ATOM 743 O O . ASP A 1 92 ? 4.924 7.286 -8.383 1.00 79.12 92 ASP A O 1
ATOM 747 N N . LEU A 1 93 ? 3.705 8.841 -9.434 1.00 85.25 93 LEU A N 1
ATOM 748 C CA . LEU A 1 93 ? 3.102 7.884 -10.365 1.00 85.25 93 LEU A CA 1
ATOM 749 C C . LEU A 1 93 ? 4.093 7.416 -11.433 1.00 85.25 93 LEU A C 1
ATOM 751 O O . LEU A 1 93 ? 4.034 6.255 -11.827 1.00 85.25 93 LEU A O 1
ATOM 755 N N . VAL A 1 94 ? 5.014 8.279 -11.874 1.00 87.94 94 VAL A N 1
ATOM 756 C CA . VAL A 1 94 ? 6.088 7.882 -12.801 1.00 87.94 94 VAL A CA 1
ATOM 757 C C . VAL A 1 94 ? 6.979 6.827 -12.151 1.00 87.94 94 VAL A C 1
ATOM 759 O O . VAL A 1 94 ? 7.224 5.787 -12.761 1.00 87.94 94 VAL A O 1
ATOM 762 N N . ASP A 1 95 ? 7.392 7.054 -10.902 1.00 89.19 95 ASP A N 1
ATOM 763 C CA . ASP A 1 95 ? 8.205 6.098 -10.148 1.00 89.19 95 ASP A CA 1
ATOM 764 C C . ASP A 1 95 ? 7.456 4.772 -9.935 1.00 89.19 95 ASP A C 1
ATOM 766 O O . ASP A 1 95 ? 8.035 3.696 -10.093 1.00 89.19 95 ASP A O 1
ATOM 770 N N . PHE A 1 96 ? 6.155 4.828 -9.626 1.00 91.12 96 PHE A N 1
ATOM 771 C CA . PHE A 1 96 ? 5.322 3.631 -9.494 1.00 91.12 96 PHE A CA 1
ATOM 772 C C . PHE A 1 96 ? 5.248 2.824 -10.794 1.00 91.12 96 PHE A C 1
ATOM 774 O O . PHE A 1 96 ? 5.448 1.610 -10.763 1.00 91.12 96 PHE A O 1
ATOM 781 N N . PHE A 1 97 ? 4.979 3.470 -11.932 1.00 91.38 97 PHE A N 1
ATOM 782 C CA . PHE A 1 97 ? 4.920 2.779 -13.221 1.00 91.38 97 PHE A CA 1
ATOM 783 C C . PHE A 1 97 ? 6.282 2.210 -13.629 1.00 91.38 97 PHE A C 1
ATOM 785 O O . PHE A 1 97 ? 6.341 1.092 -14.139 1.00 91.38 97 PHE A O 1
ATOM 792 N N . ASP A 1 98 ? 7.374 2.933 -13.373 1.00 92.19 98 ASP A N 1
ATOM 793 C CA . ASP A 1 98 ? 8.729 2.432 -13.617 1.00 92.19 98 ASP A CA 1
ATOM 794 C C . ASP A 1 98 ? 9.026 1.177 -12.782 1.00 92.19 98 ASP A C 1
ATOM 796 O O . ASP A 1 98 ? 9.538 0.187 -13.310 1.00 92.19 98 ASP A O 1
ATOM 800 N N . GLU A 1 99 ? 8.643 1.182 -11.500 1.00 94.38 99 GLU A N 1
ATOM 801 C CA . GLU A 1 99 ? 8.760 0.013 -10.628 1.00 94.38 99 GLU A CA 1
ATOM 802 C C . GLU A 1 99 ? 7.894 -1.150 -11.136 1.00 94.38 99 GLU A C 1
ATOM 804 O O . GLU A 1 99 ? 8.396 -2.265 -11.282 1.00 94.38 99 GLU A O 1
ATOM 809 N N . LEU A 1 100 ? 6.626 -0.884 -11.473 1.00 92.88 100 LEU A N 1
ATOM 810 C CA . LEU A 1 100 ? 5.657 -1.880 -11.936 1.00 92.88 100 LEU A CA 1
ATOM 811 C C . LEU A 1 100 ? 6.096 -2.567 -13.233 1.00 92.88 100 LEU A C 1
ATOM 813 O O . LEU A 1 100 ? 6.003 -3.787 -13.331 1.00 92.88 100 LEU A O 1
ATOM 817 N N . PHE A 1 101 ? 6.608 -1.817 -14.211 1.00 91.88 101 PHE A N 1
ATOM 818 C CA . PHE A 1 101 ? 7.027 -2.381 -15.499 1.00 91.88 101 PHE A CA 1
ATOM 819 C C . PHE A 1 101 ? 8.374 -3.107 -15.449 1.00 91.88 101 PHE A C 1
ATOM 821 O O . PHE A 1 101 ? 8.650 -3.938 -16.313 1.00 91.88 101 PHE A O 1
ATOM 828 N N . LYS A 1 102 ? 9.225 -2.809 -14.460 1.00 95.25 102 LYS A N 1
ATOM 829 C CA . LYS A 1 102 ? 10.520 -3.487 -14.277 1.00 95.25 102 LYS A CA 1
ATOM 830 C C . LYS A 1 102 ? 10.450 -4.665 -13.315 1.00 95.25 102 LYS A C 1
ATOM 832 O O . LYS A 1 102 ? 11.403 -5.443 -13.252 1.00 95.25 102 LYS A O 1
ATOM 837 N N . PHE A 1 103 ? 9.375 -4.793 -12.548 1.00 94.56 103 PHE A N 1
ATOM 838 C CA . PHE A 1 103 ? 9.192 -5.872 -11.589 1.00 94.56 103 PHE A CA 1
ATOM 839 C C . PHE A 1 103 ? 9.240 -7.255 -12.288 1.00 94.56 103 PHE A C 1
ATOM 841 O O . PHE A 1 103 ? 8.655 -7.404 -13.360 1.00 94.56 103 PHE A O 1
ATOM 848 N N . PRO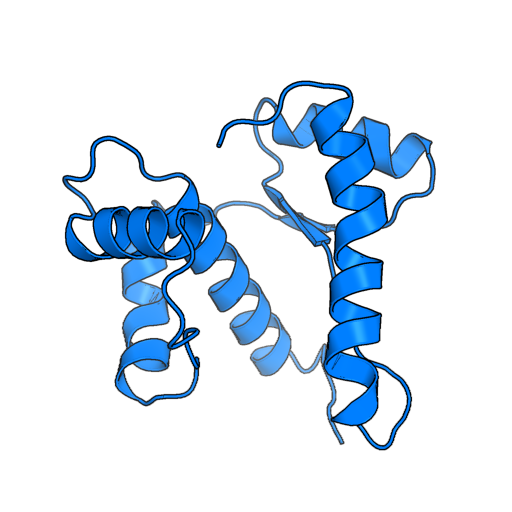 A 1 104 ? 9.948 -8.269 -11.741 1.00 94.25 104 PRO A N 1
ATOM 849 C CA . PRO A 1 104 ? 10.594 -8.323 -10.419 1.00 94.25 104 PRO A CA 1
ATOM 850 C C . PRO A 1 104 ? 12.024 -7.760 -10.364 1.00 94.25 104 PRO A C 1
ATOM 852 O O . PRO A 1 104 ? 12.641 -7.704 -9.296 1.00 94.25 104 PRO A O 1
ATOM 855 N N . ASN A 1 105 ? 12.568 -7.311 -11.493 1.00 95.50 105 ASN A N 1
ATOM 856 C CA . ASN A 1 105 ? 13.953 -6.849 -11.621 1.00 95.50 105 ASN A CA 1
ATOM 857 C C . ASN A 1 105 ? 14.161 -5.382 -11.206 1.00 95.50 105 ASN A C 1
ATOM 859 O O . ASN A 1 105 ? 15.267 -4.855 -11.321 1.00 95.50 105 ASN A O 1
ATOM 863 N N . SER A 1 106 ? 13.119 -4.711 -10.719 1.00 93.69 106 SER A N 1
ATOM 864 C CA . SER A 1 106 ? 13.193 -3.350 -10.199 1.00 93.69 106 SER A CA 1
ATOM 865 C C . SER A 1 106 ? 14.093 -3.268 -8.956 1.00 93.69 106 SER A C 1
ATOM 867 O O . SER A 1 106 ? 14.107 -4.168 -8.104 1.00 93.69 106 SER A O 1
ATOM 869 N N . THR A 1 107 ? 14.842 -2.164 -8.842 1.00 91.50 107 THR A N 1
ATOM 870 C CA . THR A 1 107 ? 15.718 -1.878 -7.690 1.00 91.50 107 THR A CA 1
ATOM 871 C C . THR A 1 107 ? 14.926 -1.833 -6.386 1.00 91.50 107 THR A C 1
ATOM 873 O O . THR A 1 107 ? 15.329 -2.434 -5.393 1.00 91.50 107 THR A O 1
ATOM 876 N N . PHE A 1 108 ? 13.782 -1.148 -6.410 1.00 90.19 108 PHE A N 1
ATOM 877 C CA . PHE A 1 108 ? 12.817 -1.085 -5.315 1.00 90.19 108 PHE A CA 1
ATOM 878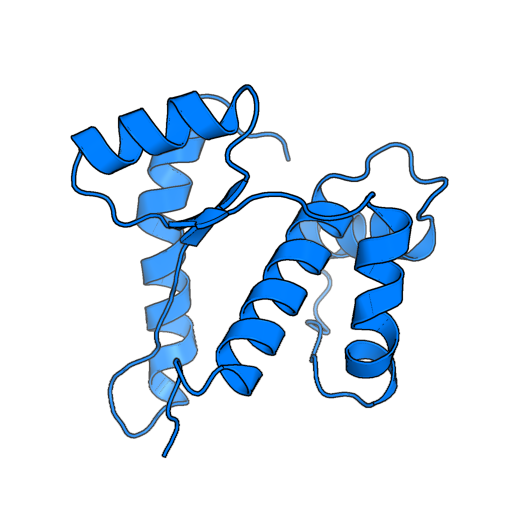 C C . PHE A 1 108 ? 11.587 -1.925 -5.659 1.00 90.19 108 PHE A C 1
ATOM 880 O O . PHE A 1 108 ? 11.351 -2.227 -6.827 1.00 90.19 108 PHE A O 1
ATOM 887 N N . LYS A 1 109 ? 10.852 -2.379 -4.644 1.00 92.75 109 LYS A N 1
ATOM 888 C CA . LYS A 1 109 ? 9.679 -3.260 -4.808 1.00 92.75 109 LYS A CA 1
ATOM 889 C C . LYS A 1 109 ? 8.517 -2.856 -3.903 1.00 92.75 109 LYS A C 1
ATOM 891 O O . LYS A 1 109 ? 7.569 -3.618 -3.764 1.00 92.75 109 LYS A O 1
ATOM 896 N N . ASP A 1 110 ? 8.638 -1.742 -3.190 1.00 90.50 110 ASP A N 1
ATOM 897 C CA . ASP A 1 110 ? 7.739 -1.408 -2.087 1.00 90.50 110 ASP A CA 1
ATOM 898 C C . ASP A 1 110 ? 6.402 -0.849 -2.591 1.00 90.50 110 ASP A C 1
ATOM 900 O O . ASP A 1 110 ? 5.360 -1.096 -1.977 1.00 90.50 110 ASP A O 1
ATOM 904 N N . MET A 1 111 ? 6.405 -0.136 -3.724 1.00 92.06 111 MET A N 1
ATOM 905 C CA . MET A 1 111 ? 5.186 0.438 -4.296 1.00 92.06 111 MET A CA 1
ATOM 906 C C . MET A 1 111 ? 4.345 -0.634 -4.986 1.00 92.06 111 MET A C 1
ATOM 908 O O . MET A 1 111 ? 3.136 -0.697 -4.765 1.00 92.06 111 MET A O 1
ATOM 912 N N . VAL A 1 112 ? 4.980 -1.515 -5.765 1.00 94.38 112 VAL A N 1
ATOM 913 C CA . VAL A 1 112 ? 4.322 -2.667 -6.402 1.00 94.38 112 VAL A CA 1
ATOM 914 C C . VAL A 1 112 ? 3.776 -3.621 -5.346 1.00 94.38 112 VAL A C 1
ATOM 916 O O . VAL A 1 112 ? 2.654 -4.114 -5.469 1.00 94.38 112 VAL A O 1
ATOM 919 N N . ASP A 1 113 ? 4.533 -3.837 -4.272 1.00 93.00 113 ASP A N 1
ATOM 920 C CA . ASP A 1 113 ? 4.098 -4.661 -3.151 1.00 93.00 113 ASP A CA 1
ATOM 921 C C . ASP A 1 113 ? 2.852 -4.079 -2.472 1.00 93.00 113 ASP A C 1
ATOM 923 O O . ASP A 1 113 ? 1.818 -4.745 -2.424 1.00 93.00 113 ASP A O 1
ATOM 927 N N . SER A 1 114 ? 2.899 -2.805 -2.067 1.00 93.25 114 SER A N 1
ATOM 928 C CA . SER A 1 114 ? 1.762 -2.116 -1.439 1.00 93.25 114 SER A CA 1
ATOM 929 C C . SER A 1 114 ? 0.522 -2.099 -2.343 1.00 93.25 114 SER A C 1
ATOM 931 O O . SER A 1 114 ? -0.592 -2.343 -1.878 1.00 93.25 114 SER A O 1
ATOM 933 N N . PHE A 1 115 ? 0.712 -1.862 -3.646 1.00 94.94 115 PHE A N 1
ATOM 934 C CA . PHE A 1 115 ? -0.357 -1.909 -4.643 1.00 94.94 115 PHE A CA 1
ATOM 935 C C . PHE A 1 115 ? -0.994 -3.300 -4.722 1.00 94.94 115 PHE A C 1
ATOM 937 O O . PHE A 1 115 ? -2.212 -3.434 -4.599 1.00 94.94 115 PHE A O 1
ATOM 944 N N . SER A 1 116 ? -0.171 -4.341 -4.868 1.00 95.44 116 SER A N 1
ATOM 945 C CA . SER A 1 116 ? -0.649 -5.718 -4.989 1.00 95.44 116 SER A CA 1
ATOM 946 C C . SER A 1 116 ? -1.388 -6.202 -3.736 1.00 95.44 116 SER A C 1
ATOM 948 O O . SER A 1 116 ? -2.428 -6.852 -3.850 1.00 95.44 116 SER A O 1
ATOM 950 N N . GLN A 1 117 ? -0.913 -5.825 -2.541 1.00 94.56 117 GLN A N 1
ATOM 951 C CA . GLN A 1 117 ? -1.586 -6.111 -1.271 1.00 94.56 117 GLN A CA 1
ATOM 952 C C . GLN A 1 117 ? -2.940 -5.399 -1.176 1.00 94.56 117 GLN A C 1
ATOM 954 O O . GLN A 1 117 ? -3.937 -6.025 -0.817 1.00 94.56 117 GLN A O 1
ATOM 959 N N . GLY A 1 118 ? -2.996 -4.112 -1.534 1.00 94.19 118 GLY A N 1
ATOM 960 C CA . GLY A 1 118 ? -4.229 -3.324 -1.501 1.00 94.19 118 GLY A CA 1
ATOM 961 C C . GLY A 1 118 ? -5.308 -3.873 -2.429 1.00 94.19 118 GLY A C 1
ATOM 962 O O . GLY A 1 118 ? -6.447 -4.069 -2.008 1.00 94.19 118 GLY A O 1
ATOM 963 N N . VAL A 1 119 ? -4.944 -4.178 -3.674 1.00 94.06 119 VAL A N 1
ATOM 964 C CA . VAL A 1 119 ? -5.862 -4.768 -4.656 1.00 94.06 119 VAL A CA 1
ATOM 965 C C . VAL A 1 119 ? -6.389 -6.114 -4.175 1.00 94.06 119 VAL A C 1
ATOM 967 O O . VAL A 1 119 ? -7.598 -6.336 -4.194 1.00 94.06 119 VAL A O 1
ATOM 970 N N . ARG A 1 120 ? -5.499 -6.994 -3.705 1.00 93.06 120 ARG A N 1
ATOM 971 C CA . ARG A 1 120 ? -5.894 -8.316 -3.219 1.00 93.06 120 ARG A CA 1
ATOM 972 C C . ARG A 1 120 ? -6.844 -8.221 -2.027 1.00 93.06 120 ARG A C 1
ATOM 974 O O . ARG A 1 120 ? -7.868 -8.890 -2.008 1.00 93.06 120 ARG A O 1
ATOM 981 N N . TYR A 1 121 ? -6.548 -7.336 -1.077 1.00 92.81 121 TYR A N 1
ATOM 982 C CA . TYR A 1 121 ? -7.406 -7.096 0.080 1.00 92.81 121 TYR A CA 1
ATOM 983 C C . TYR A 1 121 ? -8.817 -6.635 -0.319 1.00 92.81 121 TYR A C 1
ATOM 985 O O . TYR A 1 121 ? -9.807 -7.044 0.293 1.00 92.81 121 TYR A O 1
ATOM 993 N N . ILE A 1 122 ? -8.919 -5.785 -1.344 1.00 90.19 122 ILE A N 1
ATOM 994 C CA . ILE A 1 122 ? -10.202 -5.332 -1.885 1.00 90.19 122 ILE A CA 1
ATOM 995 C C . ILE A 1 122 ? -10.956 -6.505 -2.525 1.00 90.19 122 ILE A C 1
ATOM 997 O O . ILE A 1 122 ? -12.123 -6.709 -2.196 1.00 90.19 122 ILE A O 1
ATOM 1001 N N . ASP A 1 123 ? -10.294 -7.286 -3.380 1.00 90.06 123 ASP A N 1
ATOM 1002 C CA . ASP A 1 123 ? -10.877 -8.452 -4.061 1.00 90.06 123 ASP A CA 1
ATOM 1003 C C . ASP A 1 123 ? -11.396 -9.505 -3.061 1.00 90.06 123 ASP A C 1
ATOM 1005 O O . ASP A 1 123 ? -12.567 -9.889 -3.090 1.00 90.06 123 ASP A O 1
ATOM 1009 N N . ASP A 1 124 ? -10.585 -9.859 -2.061 1.00 88.31 124 ASP A N 1
ATOM 1010 C CA . ASP A 1 124 ? -10.972 -10.794 -0.998 1.00 88.31 124 ASP A CA 1
ATOM 1011 C C . ASP A 1 124 ? -12.141 -10.244 -0.145 1.00 88.31 124 ASP A C 1
ATOM 1013 O O . ASP A 1 124 ? -13.037 -10.987 0.280 1.00 88.31 124 ASP A O 1
ATOM 1017 N N . SER A 1 125 ? -12.185 -8.923 0.084 1.00 84.12 125 SER A N 1
ATOM 1018 C CA . SER A 1 125 ? -13.302 -8.264 0.783 1.00 84.12 125 SER A CA 1
ATOM 1019 C C . SER A 1 12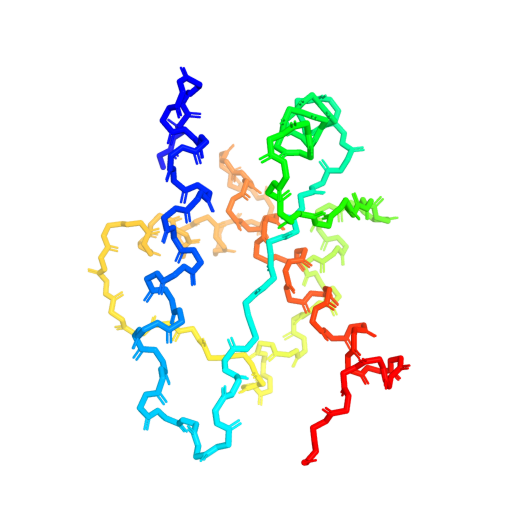5 ? -14.608 -8.308 -0.018 1.00 84.12 125 SER A C 1
ATOM 1021 O O . SER A 1 125 ? -15.684 -8.411 0.576 1.00 84.12 125 SER A O 1
ATOM 1023 N N . TYR A 1 126 ? -14.526 -8.228 -1.350 1.00 79.19 126 TYR A N 1
ATOM 1024 C CA . TYR A 1 126 ? -15.681 -8.380 -2.235 1.00 79.19 126 TYR A CA 1
ATOM 1025 C C . TYR A 1 126 ? -16.193 -9.823 -2.232 1.00 79.19 126 TYR A C 1
ATOM 1027 O O . TYR A 1 126 ? -17.386 -10.047 -2.028 1.00 79.19 126 TYR A O 1
ATOM 1035 N N . ILE A 1 127 ? -15.301 -10.807 -2.390 1.00 76.81 127 ILE A N 1
ATOM 1036 C CA . ILE A 1 127 ? -15.664 -12.233 -2.456 1.00 76.81 127 ILE A CA 1
ATOM 1037 C C . ILE A 1 127 ? -16.291 -12.718 -1.143 1.00 76.81 127 ILE A C 1
ATOM 1039 O O . ILE A 1 127 ? -17.274 -13.456 -1.151 1.00 76.81 127 ILE A O 1
ATOM 1043 N N . SER A 1 128 ? -15.748 -12.291 -0.002 1.00 75.75 128 SER A N 1
ATOM 1044 C CA . SER A 1 128 ? -16.229 -12.707 1.323 1.00 75.75 128 SER A CA 1
ATOM 1045 C C . SER A 1 128 ? -17.585 -12.108 1.722 1.00 75.75 128 SER A C 1
ATOM 1047 O O . SER A 1 128 ? -18.077 -12.400 2.813 1.00 75.75 128 SER A O 1
ATOM 1049 N N . GLY A 1 129 ? -18.191 -11.253 0.886 1.00 63.59 129 GLY A N 1
ATOM 1050 C CA . GLY A 1 129 ? -19.465 -10.584 1.179 1.00 63.59 129 GLY A CA 1
ATOM 1051 C C . GLY A 1 129 ? -19.403 -9.631 2.378 1.00 63.59 129 GLY A C 1
ATOM 1052 O O . GLY A 1 129 ? -20.431 -9.138 2.837 1.00 63.59 129 GLY A O 1
ATOM 1053 N N . SER A 1 130 ? -18.203 -9.366 2.901 1.00 60.38 130 SER A N 1
ATOM 1054 C CA . SER A 1 130 ? -17.980 -8.485 4.048 1.00 60.38 130 SER A CA 1
ATOM 1055 C C . SER A 1 130 ? -18.069 -7.000 3.666 1.00 60.38 130 SER A C 1
ATOM 1057 O O . SER A 1 130 ? -18.331 -6.158 4.527 1.00 60.38 130 SER A O 1
ATOM 1059 N N . ARG A 1 131 ? -17.953 -6.685 2.367 1.00 59.16 131 ARG A N 1
ATOM 1060 C CA . ARG A 1 131 ? -18.362 -5.414 1.750 1.00 59.16 131 ARG A CA 1
ATOM 1061 C C . ARG A 1 131 ? -19.628 -5.623 0.915 1.00 59.16 131 ARG A C 1
ATOM 1063 O O . ARG A 1 131 ? -19.561 -5.887 -0.280 1.00 59.16 131 ARG A O 1
ATOM 1070 N N . GLY A 1 132 ? -20.794 -5.504 1.546 1.00 40.19 132 GLY A N 1
ATOM 1071 C CA . GLY A 1 132 ? -22.039 -5.310 0.807 1.00 40.19 132 GLY A CA 1
ATOM 1072 C C . GLY A 1 132 ? -22.023 -3.935 0.138 1.00 40.19 132 GLY A C 1
ATOM 1073 O O . GLY A 1 132 ? -21.871 -2.931 0.828 1.00 40.19 132 GLY A O 1
ATOM 1074 N N . TYR A 1 133 ? -22.182 -3.889 -1.182 1.00 41.94 133 TYR A N 1
ATOM 1075 C CA . TYR A 1 133 ? -22.576 -2.673 -1.888 1.00 41.94 133 TYR A CA 1
ATOM 1076 C C . TYR A 1 133 ? -23.778 -2.974 -2.782 1.00 41.94 133 TYR A C 1
ATOM 1078 O O . TYR A 1 133 ? -23.625 -3.529 -3.867 1.00 41.94 133 TYR A O 1
ATOM 1086 N N . PHE A 1 134 ? -24.961 -2.628 -2.268 1.00 38.69 134 PHE A N 1
ATOM 1087 C CA . PHE A 1 134 ? -25.871 -1.634 -2.845 1.00 38.69 134 PHE A CA 1
ATOM 1088 C C . PHE A 1 134 ? -26.442 -0.802 -1.693 1.00 38.69 134 PHE A C 1
ATOM 1090 O O . PHE A 1 134 ? -26.727 -1.411 -0.636 1.00 38.69 134 PHE A O 1
#

pLDDT: mean 86.15, std 11.6, range [38.69, 95.5]

Foldseek 3Di:
DDDDPPVVVVCLVPVQVVVCVVCVVVDPPRDPDDAAEFECDDVRVVVVVVCVVVVHHHHYDHDPDDLVVLLVVCVVCVVVVVDDDDPDDDPVVVVLVVLVVCPPVDPDCVSSSVVSVVRVVVVVCVVVCVDDDD

Organism: NCBI:txid2840787

InterPro domains:
  IPR006517 Phage terminase large subunit-like, C-terminal domain [TIGR01630] (17-117)
  IPR035421 Terminase, large subunit gp17-like, C-terminal [PF17289] (35-115)

Radius of gyration: 15.79 Å; chains: 1; bounding box: 42×30×39 Å

Secondary structure (DSSP, 8-state):
-PPPTTHHHHHHHHHHHHHHHHHGGG-SSS------EEE-STHHHHHHHHHHHTT---EEE---S-HHHHHHHHHHHHHTTSSPPP----HHHHHHHHHHHHTTS-S--HHHHHHHHHHHHHHHHHHTT-S---